Protein AF-A0A010T3U1-F1 (afdb_monomer_lite)

Radius of gyration: 17.29 Å; chains: 1; bounding box: 40×25×49 Å

Foldseek 3Di:
DDPVLVVLLVVLLVLLVVLLVQQLVLLVVCVVVVVDDPPDPPSCVSNVLSVVLSVLLVVLSVLLVVVVVCLVVVHDDPPVSVVSNVVSLVVNLVSLVVQLVVQVDPSRNSSNVSSVVSNVSSVVNVVVSVCSVDDD

Organism: NCBI:txid1042209

Sequence (136 aa):
MNKNQNHLNYIYPLLVLVTSGAGIATIINNLSAGVYPIHQDSIGLPIGAIILVCLTLGTMHLLQLPHRIKMKNGHPAGARLKTLSFISGAISFLLLAGSIDYWYMPDHIIIALFYSFTAMAYFALQIQLLKKHHPA

Secondary structure (DSSP, 8-state):
--THHHHHHHHHHHHHHHHHHHHHHHHHHHHHTT-S-TTSSTTHHHHHHHHHHHHHHHHHHHHHHHHHHHHHTTPPPPHHHHHHHHHHHHHHHHHHHHHHHHT-SGGGHHHHHHHHHHHHHHHHHHHHHHHHHS--

pLDDT: mean 85.87, std 13.58, range [43.22, 97.75]

Structure (mmCIF, N/CA/C/O backbone):
data_AF-A0A010T3U1-F1
#
_entry.id   AF-A0A010T3U1-F1
#
loop_
_atom_site.group_PDB
_atom_site.id
_atom_site.type_symbol
_atom_site.label_atom_id
_atom_site.label_alt_id
_atom_site.label_comp_id
_atom_site.label_asym_id
_atom_site.label_entity_id
_atom_site.label_seq_id
_atom_site.pdbx_PDB_ins_code
_atom_site.Cartn_x
_atom_site.Cartn_y
_atom_site.Cartn_z
_atom_site.occupancy
_atom_site.B_iso_or_equiv
_atom_site.auth_seq_id
_atom_site.auth_comp_id
_atom_site.auth_asym_id
_atom_site.auth_atom_id
_atom_site.pdbx_PDB_model_num
ATOM 1 N N . MET A 1 1 ? -5.849 -12.853 25.912 1.00 44.88 1 MET A N 1
ATOM 2 C CA . MET A 1 1 ? -5.972 -11.855 24.820 1.00 44.88 1 MET A CA 1
ATOM 3 C C . MET A 1 1 ? -4.874 -12.124 23.793 1.00 44.88 1 MET A C 1
ATOM 5 O O . MET A 1 1 ? -3.722 -12.230 24.189 1.00 44.88 1 MET A O 1
ATOM 9 N N . ASN A 1 2 ? -5.214 -12.344 22.517 1.00 45.47 2 ASN A N 1
ATOM 10 C CA . ASN A 1 2 ? -4.294 -12.960 21.548 1.00 45.47 2 ASN A CA 1
ATOM 11 C C . ASN A 1 2 ? -3.239 -11.946 21.045 1.00 45.47 2 ASN A C 1
ATOM 13 O O . ASN A 1 2 ? -3.602 -10.960 20.400 1.00 45.47 2 ASN A O 1
ATOM 17 N N . LYS A 1 3 ? -1.945 -12.180 21.331 1.00 50.78 3 LYS A N 1
ATOM 18 C CA . LYS A 1 3 ? -0.787 -11.321 20.965 1.00 50.78 3 LYS A CA 1
ATOM 19 C C . LYS A 1 3 ? -0.829 -10.840 19.501 1.00 50.78 3 LYS A C 1
ATOM 21 O O . LYS A 1 3 ? -0.492 -9.693 19.217 1.00 50.78 3 LYS A O 1
ATOM 26 N N . ASN A 1 4 ? -1.355 -11.674 18.601 1.00 54.88 4 ASN A N 1
ATOM 27 C CA . ASN A 1 4 ? -1.479 -11.425 17.159 1.00 54.88 4 ASN A CA 1
ATOM 28 C C . ASN A 1 4 ? -2.256 -10.154 16.766 1.00 54.88 4 ASN A C 1
ATOM 30 O O . ASN A 1 4 ? -2.018 -9.618 15.686 1.00 54.88 4 ASN A O 1
ATOM 34 N N . GLN A 1 5 ? -3.154 -9.635 17.612 1.00 57.31 5 GLN A N 1
ATOM 35 C CA . GLN A 1 5 ? -3.975 -8.462 17.265 1.00 57.31 5 GLN A CA 1
ATOM 36 C C . GLN A 1 5 ? -3.194 -7.138 17.238 1.00 57.31 5 GLN A C 1
ATOM 38 O O . GLN A 1 5 ? -3.570 -6.221 16.514 1.00 57.31 5 GLN A O 1
ATOM 43 N N . ASN A 1 6 ? -2.103 -7.011 18.001 1.00 63.16 6 ASN A N 1
ATOM 44 C CA . ASN A 1 6 ? -1.292 -5.789 17.967 1.00 63.16 6 ASN A CA 1
ATOM 45 C C . ASN A 1 6 ? -0.342 -5.775 16.765 1.00 63.16 6 ASN A C 1
ATOM 47 O O . ASN A 1 6 ? -0.081 -4.708 16.220 1.00 63.16 6 ASN A O 1
ATOM 51 N N . HIS A 1 7 ? 0.139 -6.942 16.331 1.00 75.00 7 HIS A N 1
ATOM 52 C CA . HIS A 1 7 ? 1.169 -7.034 15.299 1.00 75.00 7 HIS A CA 1
ATOM 53 C C . HIS A 1 7 ? 0.683 -6.553 13.928 1.00 75.00 7 HIS A C 1
ATOM 55 O O . HIS A 1 7 ? 1.432 -5.862 13.248 1.00 75.00 7 HIS A O 1
ATOM 61 N N . LEU A 1 8 ? -0.576 -6.806 13.543 1.00 79.19 8 LEU A N 1
ATOM 62 C CA . LEU A 1 8 ? -1.079 -6.383 12.226 1.00 79.19 8 LEU A CA 1
ATOM 63 C C . LEU A 1 8 ? -1.103 -4.860 12.025 1.00 79.19 8 LEU A C 1
ATOM 65 O O . LEU A 1 8 ? -0.894 -4.399 10.905 1.00 79.19 8 LEU A O 1
ATOM 69 N N . ASN A 1 9 ? -1.288 -4.076 13.094 1.00 83.25 9 ASN A N 1
ATOM 70 C CA . ASN A 1 9 ? -1.232 -2.611 13.012 1.00 83.25 9 ASN A CA 1
ATOM 71 C C . ASN A 1 9 ? 0.168 -2.086 12.657 1.00 83.25 9 ASN A C 1
ATOM 73 O O . ASN A 1 9 ? 0.267 -0.959 12.177 1.00 83.25 9 ASN A O 1
ATOM 77 N N . TYR A 1 10 ? 1.214 -2.886 12.890 1.00 85.44 10 TYR A N 1
ATOM 78 C CA . TYR A 1 10 ? 2.602 -2.585 12.530 1.00 85.44 10 TYR A CA 1
ATOM 79 C C . TYR A 1 10 ? 3.030 -3.298 11.242 1.00 85.44 10 TYR A C 1
ATOM 81 O O . TYR A 1 10 ? 3.771 -2.731 10.447 1.00 85.44 10 TYR A O 1
ATOM 89 N N . ILE A 1 11 ? 2.529 -4.514 11.003 1.00 88.62 11 ILE A N 1
ATOM 90 C CA . ILE A 1 11 ? 2.838 -5.300 9.802 1.00 88.62 11 ILE A CA 1
ATOM 91 C C . ILE A 1 11 ? 2.295 -4.615 8.550 1.00 88.62 11 ILE A C 1
ATOM 93 O O . ILE A 1 11 ? 3.018 -4.514 7.568 1.00 88.62 11 ILE A O 1
ATOM 97 N N . TYR A 1 12 ? 1.053 -4.119 8.571 1.00 91.56 12 TYR A N 1
ATOM 98 C CA . TYR A 1 12 ? 0.479 -3.449 7.404 1.00 91.56 12 TYR A CA 1
ATOM 99 C C . TYR A 1 12 ? 1.289 -2.218 6.949 1.00 91.56 12 TYR A C 1
ATOM 101 O O . TYR A 1 12 ? 1.720 -2.209 5.798 1.00 91.56 12 TYR A O 1
ATOM 109 N N . PRO A 1 13 ? 1.572 -1.208 7.798 1.00 92.56 13 PRO A N 1
ATOM 110 C CA . PRO A 1 13 ? 2.368 -0.060 7.365 1.00 92.56 13 PRO A CA 1
ATOM 111 C C . PRO A 1 13 ? 3.798 -0.452 6.973 1.00 92.56 13 PRO A C 1
ATOM 113 O O . PRO A 1 13 ? 4.341 0.126 6.036 1.00 92.56 13 PRO A O 1
ATOM 116 N N . LEU A 1 14 ? 4.393 -1.464 7.617 1.00 94.62 14 LEU A N 1
ATOM 117 C CA . LEU A 1 14 ? 5.688 -1.997 7.190 1.00 94.62 14 LEU A CA 1
ATOM 118 C C . LEU A 1 14 ? 5.615 -2.593 5.776 1.00 94.62 14 LEU A C 1
ATOM 120 O O . LEU A 1 14 ? 6.475 -2.305 4.952 1.00 94.62 14 LEU A O 1
ATOM 124 N N . LEU A 1 15 ? 4.582 -3.380 5.470 1.00 94.50 15 LEU A N 1
ATOM 125 C CA . LEU A 1 15 ? 4.378 -3.956 4.139 1.00 94.50 15 LEU A CA 1
ATOM 126 C C . LEU A 1 15 ? 4.112 -2.893 3.073 1.00 94.50 15 LEU A C 1
ATOM 128 O O . LEU A 1 15 ? 4.593 -3.046 1.953 1.00 94.50 15 LEU A O 1
ATOM 132 N N . VAL A 1 16 ? 3.421 -1.801 3.414 1.00 95.62 16 VAL A N 1
ATOM 133 C CA . VAL A 1 16 ? 3.261 -0.645 2.516 1.00 95.62 16 VAL A CA 1
ATOM 134 C C . VAL A 1 16 ? 4.629 -0.050 2.162 1.00 95.62 16 VAL A C 1
ATOM 136 O O . VAL A 1 16 ? 4.904 0.181 0.983 1.00 95.62 16 VAL A O 1
ATOM 139 N N . LEU A 1 17 ? 5.518 0.134 3.146 1.00 97.06 17 LEU A N 1
ATOM 140 C CA . LEU A 1 17 ? 6.877 0.636 2.908 1.00 97.06 17 LEU A CA 1
ATOM 141 C C . LEU A 1 17 ? 7.714 -0.343 2.077 1.00 97.06 17 LEU A C 1
ATOM 143 O O . LEU A 1 17 ? 8.352 0.068 1.111 1.00 97.06 17 LEU A O 1
ATOM 147 N N . VAL A 1 18 ? 7.677 -1.636 2.415 1.00 96.88 18 VAL A N 1
ATOM 148 C CA . VAL A 1 18 ? 8.402 -2.686 1.681 1.00 96.88 18 VAL A CA 1
ATOM 149 C C . VAL A 1 18 ? 7.921 -2.772 0.234 1.00 96.88 18 VAL A C 1
ATOM 151 O O . VAL A 1 18 ? 8.743 -2.799 -0.674 1.00 96.88 18 VAL A O 1
ATOM 154 N N . THR A 1 19 ? 6.608 -2.748 0.005 1.00 96.56 19 THR A N 1
ATOM 155 C CA . THR A 1 19 ? 6.005 -2.756 -1.339 1.00 96.56 19 THR A CA 1
ATOM 156 C C . THR A 1 19 ? 6.435 -1.548 -2.148 1.00 96.56 19 THR A C 1
ATOM 158 O O . THR A 1 19 ? 6.797 -1.684 -3.312 1.00 96.56 19 THR A O 1
ATOM 161 N N . SER A 1 20 ? 6.455 -0.373 -1.523 1.00 95.44 20 SER A N 1
ATOM 162 C CA . SER A 1 20 ? 6.866 0.858 -2.195 1.00 95.44 20 SER A CA 1
ATOM 163 C C . SER A 1 20 ? 8.350 0.825 -2.559 1.00 95.44 20 SER A C 1
ATOM 165 O O . SER A 1 20 ? 8.714 1.137 -3.689 1.00 95.44 20 SER A O 1
ATOM 167 N N . GLY A 1 21 ? 9.205 0.369 -1.639 1.00 96.06 21 GLY A N 1
ATOM 168 C CA . GLY A 1 21 ? 10.634 0.189 -1.897 1.00 96.06 21 GLY A CA 1
ATOM 169 C C . GLY A 1 21 ? 10.906 -0.838 -2.998 1.00 96.06 21 GLY A C 1
ATOM 170 O O . GLY A 1 21 ? 11.661 -0.554 -3.925 1.00 96.06 21 GLY A O 1
ATOM 171 N N . ALA A 1 22 ? 10.249 -1.999 -2.944 1.00 95.25 22 ALA A N 1
ATOM 172 C CA . ALA A 1 22 ? 10.366 -3.040 -3.963 1.00 95.25 22 ALA A CA 1
ATOM 173 C C . ALA A 1 22 ? 9.862 -2.565 -5.334 1.00 95.25 22 ALA A C 1
ATOM 175 O O . ALA A 1 22 ? 10.493 -2.844 -6.354 1.00 95.25 22 ALA A O 1
ATOM 176 N N . GLY A 1 23 ? 8.765 -1.805 -5.369 1.00 93.75 23 GLY A N 1
ATOM 177 C CA . GLY A 1 23 ? 8.228 -1.225 -6.595 1.00 93.75 23 GLY A CA 1
ATOM 178 C C . GLY A 1 23 ? 9.188 -0.225 -7.240 1.00 93.75 23 GLY A C 1
ATOM 179 O O . GLY A 1 23 ? 9.485 -0.338 -8.427 1.00 93.75 23 GLY A O 1
ATOM 180 N N . ILE A 1 24 ? 9.748 0.697 -6.450 1.00 94.38 24 ILE A N 1
ATOM 181 C CA . ILE A 1 24 ? 10.751 1.660 -6.931 1.00 94.38 24 ILE A CA 1
ATOM 182 C C . ILE A 1 24 ? 12.003 0.932 -7.432 1.00 94.38 24 ILE A C 1
ATOM 184 O O . ILE A 1 24 ? 12.480 1.225 -8.526 1.00 94.38 24 ILE A O 1
ATOM 188 N N . ALA A 1 25 ? 12.505 -0.053 -6.681 1.00 92.94 25 ALA A N 1
ATOM 189 C CA . ALA A 1 25 ? 13.653 -0.856 -7.100 1.00 92.94 25 ALA A CA 1
ATOM 190 C C . ALA A 1 25 ? 13.384 -1.610 -8.414 1.00 92.94 25 ALA A C 1
ATOM 192 O O . ALA A 1 25 ? 14.256 -1.667 -9.276 1.00 92.94 25 ALA A O 1
ATOM 193 N N . THR A 1 26 ? 12.168 -2.132 -8.602 1.00 91.88 26 THR A N 1
ATOM 194 C CA . THR A 1 26 ? 11.760 -2.802 -9.8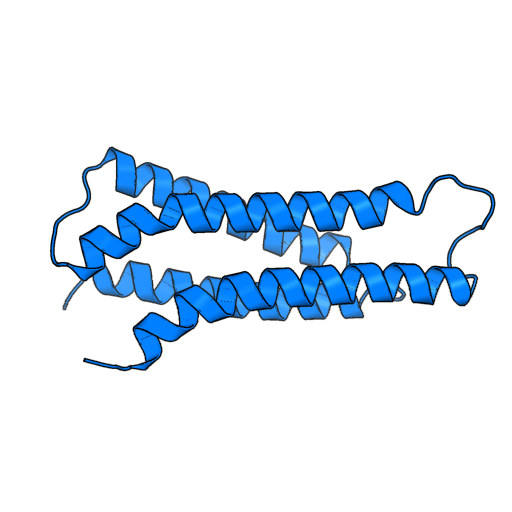48 1.00 91.88 26 THR A CA 1
ATOM 195 C C . THR A 1 26 ? 11.772 -1.830 -11.027 1.00 91.88 26 THR A C 1
ATOM 197 O O . THR A 1 26 ? 12.334 -2.151 -12.069 1.00 91.88 26 THR A O 1
ATOM 200 N N . ILE A 1 27 ? 11.236 -0.613 -10.862 1.00 90.44 27 ILE A N 1
ATOM 201 C CA . ILE A 1 27 ? 11.281 0.419 -11.913 1.00 90.44 27 ILE A CA 1
ATOM 202 C C . ILE A 1 27 ? 12.728 0.771 -12.279 1.00 90.44 27 ILE A C 1
ATOM 204 O O . ILE A 1 27 ? 13.053 0.852 -13.462 1.00 90.44 27 ILE A O 1
ATOM 208 N N . ILE A 1 28 ? 13.599 0.954 -11.280 1.00 89.44 28 ILE A N 1
ATOM 209 C CA . ILE A 1 28 ? 15.020 1.268 -11.498 1.00 89.44 28 ILE A CA 1
ATOM 210 C C . ILE A 1 28 ? 15.719 0.126 -12.247 1.00 89.44 28 ILE A C 1
ATOM 212 O O . ILE A 1 28 ? 16.430 0.379 -13.216 1.00 89.44 28 ILE A O 1
ATOM 216 N N . ASN A 1 29 ? 15.479 -1.128 -11.857 1.00 88.88 29 ASN A N 1
ATOM 217 C CA . ASN A 1 29 ? 16.066 -2.288 -12.529 1.00 88.88 29 ASN A CA 1
ATOM 218 C C . ASN A 1 29 ? 15.595 -2.410 -13.984 1.00 88.88 29 ASN A C 1
ATOM 220 O O . ASN A 1 29 ? 16.411 -2.642 -14.872 1.00 88.88 29 ASN A O 1
ATOM 224 N N . ASN A 1 30 ? 14.303 -2.198 -14.243 1.00 86.94 30 ASN A N 1
ATOM 225 C CA . ASN A 1 30 ? 13.749 -2.222 -15.598 1.00 86.94 30 ASN A CA 1
ATOM 226 C C . ASN A 1 30 ? 14.349 -1.118 -16.477 1.00 86.94 30 ASN A C 1
ATOM 228 O O . ASN A 1 30 ? 14.617 -1.339 -17.657 1.00 86.94 30 ASN A O 1
ATOM 232 N N . LEU A 1 31 ? 14.611 0.059 -15.901 1.00 83.62 31 LEU A N 1
ATOM 233 C CA . LEU A 1 31 ? 15.327 1.129 -16.590 1.00 83.62 31 LEU A CA 1
ATOM 234 C C . LEU A 1 31 ? 16.755 0.701 -16.951 1.00 83.62 31 LEU A C 1
ATOM 236 O O . LEU A 1 31 ? 17.158 0.846 -18.102 1.00 83.62 31 LEU A O 1
ATOM 240 N N . SER A 1 32 ? 17.508 0.141 -15.999 1.00 82.88 32 SER A N 1
ATOM 241 C CA . SER A 1 32 ? 18.866 -0.359 -16.252 1.00 82.88 32 SER A CA 1
ATOM 242 C C . SER A 1 32 ? 18.907 -1.489 -17.286 1.00 82.88 32 SER A C 1
ATOM 244 O O . SER A 1 32 ? 19.900 -1.623 -17.995 1.00 82.88 32 SER A O 1
ATOM 246 N N . ALA A 1 33 ? 17.833 -2.272 -17.405 1.00 83.75 33 ALA A N 1
ATOM 247 C CA . ALA A 1 33 ? 17.676 -3.327 -18.404 1.00 83.75 33 ALA A CA 1
ATOM 248 C C . ALA A 1 33 ? 17.227 -2.819 -19.792 1.00 83.75 33 ALA A C 1
ATOM 250 O O . ALA A 1 33 ? 17.075 -3.621 -20.711 1.00 83.75 33 ALA A O 1
ATOM 251 N N . GLY A 1 34 ? 17.011 -1.509 -19.966 1.00 76.69 34 GLY A N 1
ATOM 252 C CA . GLY A 1 34 ? 16.599 -0.914 -21.242 1.00 76.69 34 GLY A CA 1
ATOM 253 C C . GLY A 1 34 ? 15.128 -1.143 -21.608 1.00 76.69 34 GLY A C 1
ATOM 254 O O . GLY A 1 34 ? 14.752 -0.916 -22.754 1.00 76.69 34 GLY A O 1
ATOM 255 N N . VAL A 1 35 ? 14.292 -1.567 -20.652 1.00 75.94 35 VAL A N 1
ATOM 256 C CA . VAL A 1 35 ? 12.842 -1.770 -20.852 1.00 75.94 35 VAL A CA 1
ATOM 257 C C . VAL A 1 35 ? 12.129 -0.432 -21.091 1.00 75.94 35 VAL A C 1
ATOM 259 O O . VAL A 1 35 ? 11.142 -0.365 -21.820 1.00 75.94 35 VAL A O 1
ATOM 262 N N . TYR A 1 36 ? 12.651 0.654 -20.511 1.00 66.94 36 TYR A N 1
ATOM 263 C CA . TYR A 1 36 ? 12.147 2.007 -20.733 1.00 66.94 36 TYR A CA 1
ATOM 264 C C . TYR A 1 36 ? 12.969 2.755 -21.791 1.00 66.94 36 TYR A C 1
ATOM 266 O O . TYR A 1 36 ? 14.199 2.776 -21.703 1.00 66.94 36 TYR A O 1
ATOM 274 N N . PRO A 1 37 ? 12.327 3.451 -22.746 1.00 59.19 37 PRO A N 1
ATOM 275 C CA . PRO A 1 37 ? 13.037 4.340 -23.652 1.00 59.19 37 PRO A CA 1
ATOM 276 C C . PRO A 1 37 ? 13.638 5.519 -22.868 1.00 59.19 37 PRO A C 1
ATOM 278 O O . PRO A 1 37 ? 12.925 6.341 -22.296 1.00 59.19 37 PRO A O 1
ATOM 281 N N . ILE A 1 38 ? 14.971 5.614 -22.883 1.00 56.25 38 ILE A N 1
ATOM 282 C CA . ILE A 1 38 ? 15.807 6.566 -22.118 1.00 56.25 38 ILE A CA 1
ATOM 283 C C . ILE A 1 38 ? 15.515 8.042 -22.489 1.00 56.25 38 ILE A C 1
ATOM 285 O O . ILE A 1 38 ? 15.908 8.965 -21.783 1.00 56.25 38 ILE A O 1
ATOM 289 N N . HIS A 1 39 ? 14.787 8.283 -23.583 1.00 55.81 39 HIS A N 1
ATOM 290 C CA . HIS A 1 39 ? 14.469 9.615 -24.106 1.00 55.81 39 HIS A CA 1
ATOM 291 C C . HIS A 1 39 ? 13.232 10.284 -23.496 1.00 55.81 39 HIS A C 1
ATOM 293 O O . HIS A 1 39 ? 12.916 11.409 -23.876 1.00 55.81 39 HIS A O 1
ATOM 299 N N . GLN A 1 40 ? 12.508 9.624 -22.594 1.00 52.19 40 GLN A N 1
ATOM 300 C CA . GLN A 1 40 ? 11.310 10.200 -21.992 1.00 52.19 40 GLN A CA 1
ATOM 301 C C . GLN A 1 40 ? 11.552 10.454 -20.503 1.00 52.19 40 GLN A C 1
ATOM 303 O O . GLN A 1 40 ? 11.996 9.553 -19.794 1.00 52.19 40 GLN A O 1
ATOM 308 N N . ASP A 1 41 ? 11.161 11.636 -20.015 1.00 53.00 41 ASP A N 1
ATOM 309 C CA . ASP A 1 41 ? 10.981 12.038 -18.599 1.00 53.00 41 ASP A CA 1
ATOM 310 C C . ASP A 1 41 ? 10.002 11.121 -17.806 1.00 53.00 41 ASP A C 1
ATOM 312 O O . ASP A 1 41 ? 9.395 11.484 -16.798 1.00 53.00 41 ASP A O 1
ATOM 316 N N . SER A 1 42 ? 9.816 9.888 -18.266 1.00 63.88 42 SER A N 1
ATOM 317 C CA . SER A 1 42 ? 8.735 8.969 -17.963 1.00 63.88 42 SER A CA 1
ATOM 318 C C . SER A 1 42 ? 8.954 8.151 -16.697 1.00 63.88 42 SER A C 1
ATOM 320 O O . SER A 1 42 ? 8.001 7.504 -16.280 1.00 63.88 42 SER A O 1
ATOM 322 N N . ILE A 1 43 ? 10.143 8.131 -16.078 1.00 74.06 43 ILE A N 1
ATOM 323 C CA . ILE A 1 43 ? 10.380 7.330 -14.855 1.00 74.06 43 ILE A CA 1
ATOM 324 C C . ILE A 1 43 ? 9.919 8.041 -13.577 1.00 74.06 43 ILE A C 1
ATOM 326 O O . ILE A 1 43 ? 9.608 7.395 -12.575 1.00 74.06 43 ILE A O 1
ATOM 330 N N . GLY A 1 44 ? 9.837 9.375 -13.612 1.00 79.69 44 GLY A N 1
ATOM 331 C CA . GLY A 1 44 ? 9.371 10.170 -12.478 1.00 79.69 44 GLY A CA 1
ATOM 332 C C . GLY A 1 44 ? 7.895 9.920 -12.172 1.00 79.69 44 GLY A C 1
ATOM 333 O O . GLY A 1 44 ? 7.513 9.860 -11.008 1.00 79.69 44 GLY A O 1
ATOM 334 N N . LEU A 1 45 ? 7.079 9.692 -13.206 1.00 85.12 45 LEU A N 1
ATOM 335 C CA . LEU A 1 45 ? 5.656 9.367 -13.076 1.00 85.12 45 LEU A CA 1
ATOM 336 C C . LEU A 1 45 ? 5.387 8.042 -12.331 1.00 85.12 45 LEU A C 1
ATOM 338 O O . LEU A 1 45 ? 4.659 8.081 -11.341 1.00 85.12 45 LEU A O 1
ATOM 342 N N . PRO A 1 46 ? 5.958 6.883 -12.717 1.00 88.25 46 PRO A N 1
ATOM 343 C CA . PRO A 1 46 ? 5.727 5.615 -12.034 1.00 88.25 46 PRO A CA 1
ATOM 344 C C . PRO A 1 46 ? 6.290 5.611 -10.606 1.00 88.25 46 PRO A C 1
ATOM 346 O O . PRO A 1 46 ? 5.617 5.138 -9.691 1.00 88.25 46 PRO A O 1
ATOM 349 N N . ILE A 1 47 ? 7.470 6.202 -10.374 1.00 91.00 47 ILE A N 1
ATOM 350 C CA . ILE A 1 47 ? 8.025 6.353 -9.016 1.00 91.00 47 ILE A CA 1
ATOM 351 C C . ILE A 1 47 ? 7.135 7.279 -8.176 1.00 91.00 47 ILE A C 1
ATOM 353 O O . ILE A 1 47 ? 6.779 6.946 -7.044 1.00 91.00 47 ILE A O 1
ATOM 357 N N . GLY A 1 48 ? 6.730 8.420 -8.737 1.00 92.12 48 GLY A N 1
ATOM 358 C CA . GLY A 1 48 ? 5.828 9.372 -8.096 1.00 92.12 48 GLY A CA 1
ATOM 359 C C . GLY A 1 48 ? 4.479 8.749 -7.742 1.00 92.12 48 GLY A C 1
ATOM 360 O O . GLY A 1 48 ? 3.988 8.954 -6.634 1.00 92.12 48 GLY A O 1
ATOM 361 N N . ALA A 1 49 ? 3.917 7.922 -8.627 1.00 92.25 49 ALA A N 1
ATOM 362 C CA . ALA A 1 49 ? 2.685 7.182 -8.375 1.00 92.25 49 ALA A CA 1
ATOM 363 C C . ALA A 1 49 ? 2.829 6.230 -7.178 1.00 92.25 49 ALA A C 1
ATOM 365 O O . ALA A 1 49 ? 1.977 6.239 -6.290 1.00 92.25 49 ALA A O 1
ATOM 366 N N . ILE A 1 50 ? 3.930 5.472 -7.089 1.00 95.94 50 ILE A N 1
ATOM 367 C CA . ILE A 1 50 ? 4.198 4.597 -5.936 1.00 95.94 50 ILE A CA 1
ATOM 368 C C . ILE A 1 50 ? 4.300 5.410 -4.642 1.00 95.94 50 ILE A C 1
ATOM 370 O O . ILE A 1 50 ? 3.692 5.038 -3.637 1.00 95.94 50 ILE A O 1
ATOM 374 N N . ILE A 1 51 ? 5.021 6.535 -4.657 1.00 96.44 51 ILE A N 1
ATOM 375 C CA . ILE A 1 51 ? 5.165 7.408 -3.482 1.00 96.44 51 ILE A CA 1
ATOM 376 C C . ILE A 1 51 ? 3.801 7.962 -3.052 1.00 96.44 51 ILE A C 1
ATOM 378 O O . ILE A 1 51 ? 3.461 7.906 -1.870 1.00 96.44 51 ILE A O 1
ATOM 382 N N . LEU A 1 52 ? 2.987 8.449 -3.992 1.00 96.69 52 LEU A N 1
ATOM 383 C CA . LEU A 1 52 ? 1.648 8.969 -3.707 1.00 96.69 52 LEU A CA 1
ATOM 384 C C . LEU A 1 52 ? 0.722 7.894 -3.133 1.00 96.69 52 LEU A C 1
ATOM 386 O O . LEU A 1 52 ? 0.014 8.156 -2.157 1.00 96.69 52 LEU A O 1
ATOM 390 N N . VAL A 1 53 ? 0.749 6.678 -3.681 1.00 96.88 53 VAL A N 1
ATOM 391 C CA . VAL A 1 53 ? -0.013 5.545 -3.141 1.00 96.88 53 VAL A CA 1
ATOM 392 C C . VAL A 1 53 ? 0.482 5.189 -1.738 1.00 96.88 53 VAL A C 1
ATOM 394 O O . VAL A 1 53 ? -0.339 5.033 -0.836 1.00 96.88 53 VAL A O 1
ATOM 397 N N . CYS A 1 54 ? 1.797 5.128 -1.513 1.00 97.38 54 CYS A N 1
ATOM 398 C CA . CYS A 1 54 ? 2.391 4.864 -0.200 1.00 97.38 54 CYS A CA 1
ATOM 399 C C . CYS A 1 54 ? 1.918 5.873 0.850 1.00 97.38 54 CYS A C 1
ATOM 401 O O . CYS A 1 54 ? 1.439 5.489 1.921 1.00 97.38 54 CYS A O 1
ATOM 403 N N . LEU A 1 55 ? 2.024 7.166 0.533 1.00 97.56 55 LEU A N 1
ATOM 404 C CA . LEU A 1 55 ? 1.602 8.248 1.415 1.00 97.56 55 LEU A CA 1
ATOM 405 C C . LEU A 1 55 ? 0.106 8.162 1.694 1.00 97.56 55 LEU A C 1
ATOM 407 O O . LEU A 1 55 ? -0.302 8.202 2.851 1.00 97.56 55 LEU A O 1
ATOM 411 N N . THR A 1 56 ? -0.705 7.959 0.657 1.00 97.50 56 THR A N 1
ATOM 412 C CA . THR A 1 56 ? -2.160 7.892 0.807 1.00 97.50 56 THR A CA 1
ATOM 413 C C . THR A 1 56 ? -2.575 6.688 1.651 1.00 97.50 56 THR A C 1
ATOM 415 O O . THR A 1 56 ? -3.354 6.845 2.589 1.00 97.50 56 THR A O 1
ATOM 418 N N . LEU A 1 57 ? -2.026 5.495 1.400 1.00 97.12 57 LEU A N 1
ATOM 419 C CA . LEU A 1 57 ? -2.294 4.301 2.210 1.00 97.12 57 LEU A CA 1
ATOM 420 C C . LEU A 1 57 ? -1.843 4.483 3.665 1.00 97.12 57 LEU A C 1
ATOM 422 O O . LEU A 1 57 ? -2.567 4.081 4.579 1.00 97.12 57 LEU A O 1
ATOM 426 N N . GLY A 1 58 ? -0.696 5.129 3.886 1.00 96.00 58 GLY A N 1
ATOM 427 C CA . GLY A 1 58 ? -0.212 5.496 5.214 1.00 96.00 58 GLY A CA 1
ATOM 428 C C . GLY A 1 58 ? -1.164 6.453 5.934 1.00 96.00 58 GLY A C 1
ATOM 429 O O . GLY A 1 58 ? -1.578 6.184 7.062 1.00 96.00 58 GLY A O 1
ATOM 430 N N . THR A 1 59 ? -1.589 7.532 5.275 1.00 96.50 59 THR A N 1
ATOM 431 C CA . THR A 1 59 ? -2.554 8.492 5.826 1.00 96.50 59 THR A CA 1
ATOM 432 C C . THR A 1 59 ? -3.891 7.825 6.139 1.00 96.50 59 THR A C 1
ATOM 434 O O . THR A 1 59 ? -4.414 8.002 7.238 1.00 96.50 59 THR A O 1
ATOM 437 N N . MET A 1 60 ? -4.429 7.005 5.232 1.00 96.81 60 MET A N 1
ATOM 438 C CA . MET A 1 60 ? -5.684 6.284 5.467 1.00 96.81 60 MET A CA 1
ATOM 439 C C . MET A 1 60 ? -5.578 5.317 6.652 1.00 96.81 60 MET A C 1
ATOM 441 O O . MET A 1 60 ? -6.520 5.208 7.438 1.00 96.81 60 MET A O 1
ATOM 445 N N . HIS A 1 61 ? -4.429 4.659 6.845 1.00 94.12 61 HIS A N 1
ATOM 446 C CA . HIS A 1 61 ? -4.180 3.833 8.033 1.00 94.12 61 HIS A CA 1
ATOM 447 C C . HIS A 1 61 ? -4.217 4.656 9.322 1.00 94.12 61 HIS A C 1
ATOM 449 O O . HIS A 1 61 ? -4.886 4.275 10.285 1.00 94.12 61 HIS A O 1
ATOM 455 N N . LEU A 1 62 ? -3.550 5.814 9.330 1.00 93.69 62 LEU A N 1
ATOM 456 C CA . LEU A 1 62 ? -3.546 6.726 10.475 1.00 93.69 62 LEU A CA 1
ATOM 457 C C . LEU A 1 62 ? -4.954 7.238 10.799 1.00 93.69 62 LEU A C 1
ATOM 459 O O . LEU A 1 62 ? -5.325 7.283 11.970 1.00 93.69 62 LEU A O 1
ATOM 463 N N . LEU A 1 63 ? -5.774 7.542 9.789 1.00 93.81 63 LEU A N 1
ATOM 464 C CA . LEU A 1 63 ? -7.166 7.968 9.979 1.00 93.81 63 LEU A CA 1
ATOM 465 C C . LEU A 1 63 ? -8.050 6.871 10.596 1.00 93.81 63 LEU A C 1
ATOM 467 O O . LEU A 1 63 ? -8.994 7.173 11.329 1.00 93.81 63 LEU A O 1
ATOM 471 N N . GLN A 1 64 ? -7.734 5.595 10.362 1.00 91.50 64 GLN A N 1
ATOM 472 C CA . GLN A 1 64 ? -8.433 4.465 10.986 1.00 91.50 64 GLN A CA 1
ATOM 473 C C . GLN A 1 64 ? -7.968 4.190 12.430 1.00 91.50 64 GLN A C 1
ATOM 475 O O . GLN A 1 64 ? -8.677 3.529 13.197 1.00 91.50 64 GLN A O 1
ATOM 480 N N . LEU A 1 65 ? -6.794 4.685 12.838 1.00 89.69 65 LEU A N 1
ATOM 481 C CA . LEU A 1 65 ? -6.173 4.348 14.121 1.00 89.69 65 LEU A CA 1
ATOM 482 C C . LEU A 1 65 ? -6.992 4.796 15.353 1.00 89.69 65 LEU A C 1
ATOM 484 O O . LEU A 1 65 ? -7.174 3.973 16.255 1.00 89.69 65 LEU A O 1
ATOM 488 N N . PRO A 1 66 ? -7.565 6.018 15.423 1.00 88.94 66 PRO A N 1
ATOM 489 C CA . PRO A 1 66 ? -8.376 6.435 16.569 1.00 88.94 66 PRO A CA 1
ATOM 490 C C . PRO A 1 66 ? -9.603 5.546 16.784 1.00 88.94 66 PRO A C 1
ATOM 492 O O . PRO A 1 66 ? -9.951 5.218 17.920 1.00 88.94 66 PRO A O 1
ATOM 495 N N . HIS A 1 67 ? -10.247 5.121 15.692 1.00 87.75 67 HIS A N 1
ATOM 496 C CA . HIS A 1 67 ? -11.373 4.194 15.749 1.00 87.75 67 HIS A CA 1
ATOM 497 C C . HIS A 1 67 ? -10.932 2.836 16.320 1.00 87.75 67 HIS A C 1
ATOM 499 O O . HIS A 1 67 ? -11.548 2.333 17.262 1.00 87.75 67 HIS A O 1
ATOM 505 N N . ARG A 1 68 ? -9.802 2.299 15.839 1.00 85.06 68 ARG A N 1
ATOM 506 C CA . ARG A 1 68 ? -9.200 1.049 16.337 1.00 85.06 68 ARG A CA 1
ATOM 507 C C . ARG A 1 68 ? -8.839 1.114 17.822 1.00 85.06 68 ARG A C 1
ATOM 509 O O . ARG A 1 68 ? -9.112 0.159 18.549 1.00 85.06 68 ARG A O 1
ATOM 516 N N . ILE A 1 69 ? -8.257 2.222 18.285 1.00 85.50 69 ILE A N 1
ATOM 517 C CA . ILE A 1 69 ? -7.878 2.418 19.694 1.00 85.50 69 ILE A CA 1
ATOM 518 C C . ILE A 1 69 ? -9.118 2.452 20.594 1.00 85.50 69 ILE A C 1
ATOM 520 O O . ILE A 1 69 ? -9.149 1.748 21.603 1.00 85.50 69 ILE A O 1
ATOM 524 N N . LYS A 1 70 ? -10.168 3.201 20.224 1.00 84.62 70 LYS A N 1
ATOM 525 C CA . LYS A 1 70 ? -11.412 3.250 21.015 1.00 84.62 70 LYS A CA 1
ATOM 526 C C . LYS A 1 70 ? -12.061 1.877 21.140 1.00 84.62 70 LYS A C 1
ATOM 528 O O . LYS A 1 70 ? -12.320 1.430 22.255 1.00 84.62 70 LYS A O 1
ATOM 533 N N . MET A 1 71 ? -12.197 1.173 20.015 1.00 81.38 71 MET A N 1
ATOM 534 C CA . MET A 1 71 ? -12.707 -0.199 19.998 1.00 81.38 71 MET A CA 1
ATOM 535 C C . MET A 1 71 ? -11.828 -1.134 20.840 1.00 81.38 71 MET A C 1
ATOM 537 O O . MET A 1 71 ? -12.332 -2.024 21.518 1.00 81.38 71 MET A O 1
ATOM 541 N N . LYS A 1 72 ? -10.500 -0.942 20.841 1.00 78.50 72 LYS A N 1
ATOM 542 C CA . LYS A 1 72 ? -9.574 -1.709 21.689 1.00 78.50 72 LYS A CA 1
ATOM 543 C C . LYS A 1 72 ? -9.784 -1.500 23.174 1.00 78.50 72 LYS A C 1
ATOM 545 O O . LYS A 1 72 ? -9.721 -2.483 23.904 1.00 78.50 72 LYS A O 1
ATOM 550 N N . ASN A 1 73 ? -10.094 -0.285 23.583 1.00 83.00 73 ASN A N 1
ATOM 551 C CA . ASN A 1 73 ? -10.333 0.033 24.979 1.00 83.00 73 ASN A CA 1
ATOM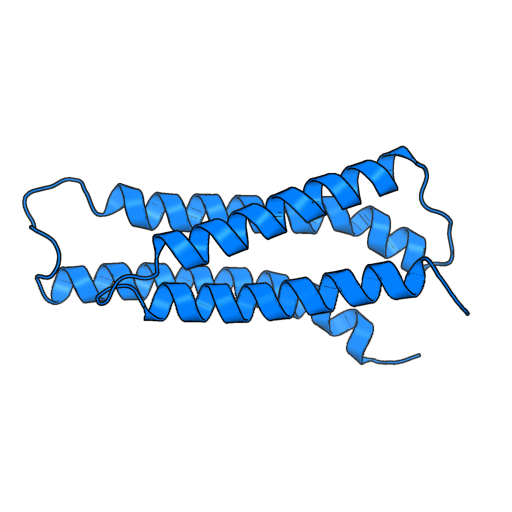 552 C C . ASN A 1 73 ? -11.786 -0.249 25.403 1.00 83.00 73 ASN A C 1
ATOM 554 O O . ASN A 1 73 ? -12.199 0.245 26.442 1.00 83.00 73 ASN A O 1
ATOM 558 N N . GLY A 1 74 ? -12.573 -0.975 24.596 1.00 76.00 74 GLY A N 1
ATOM 559 C CA . GLY A 1 74 ? -13.972 -1.302 24.898 1.00 76.00 74 GLY A CA 1
ATOM 560 C C . GLY A 1 74 ? -14.935 -0.117 24.799 1.00 76.00 74 GLY A C 1
ATOM 561 O O . GLY A 1 74 ? -16.084 -0.230 25.209 1.00 76.00 74 GLY A O 1
ATOM 562 N N . HIS A 1 75 ? -14.490 1.018 24.255 1.00 78.12 75 HIS A N 1
ATOM 563 C CA . HIS A 1 75 ? -15.314 2.214 24.151 1.00 78.12 75 HIS A CA 1
ATOM 564 C C . HIS A 1 75 ? -16.006 2.277 22.786 1.00 78.12 75 HIS A C 1
ATOM 566 O O . HIS A 1 75 ? -15.340 2.111 21.755 1.00 78.12 75 HIS A O 1
ATOM 572 N N . PRO A 1 76 ? -17.311 2.595 22.739 1.00 77.19 76 PRO A N 1
ATOM 573 C CA . PRO A 1 76 ? -17.998 2.799 21.477 1.00 77.19 76 PRO A CA 1
ATOM 574 C C . PRO A 1 76 ? -17.388 3.999 20.747 1.00 77.19 76 PRO A C 1
ATOM 576 O O . PRO A 1 76 ? -17.237 5.099 21.287 1.00 77.19 76 PRO A O 1
ATOM 579 N N . ALA A 1 77 ? -17.015 3.797 19.487 1.00 80.19 77 ALA A N 1
ATOM 580 C CA . ALA A 1 77 ? -16.624 4.904 18.635 1.00 80.19 77 ALA A CA 1
ATOM 581 C C . ALA A 1 77 ? -17.870 5.690 18.209 1.00 80.19 77 ALA A C 1
ATOM 583 O O . ALA A 1 77 ? -18.836 5.113 17.712 1.00 80.19 77 ALA A O 1
ATOM 584 N N . GLY A 1 78 ? -17.830 7.016 18.353 1.00 85.75 78 GLY A N 1
ATOM 585 C CA . GLY A 1 78 ? -18.890 7.880 17.835 1.00 85.75 78 GLY A CA 1
ATOM 586 C C . GLY A 1 78 ? -19.059 7.731 16.319 1.00 85.75 78 GLY A C 1
ATOM 587 O O . GLY A 1 78 ? -18.096 7.418 15.611 1.00 85.75 78 GLY A O 1
ATOM 588 N N . ALA A 1 79 ? -20.267 8.003 15.818 1.00 86.56 79 ALA A N 1
ATOM 589 C CA . ALA A 1 79 ? -20.640 7.818 14.412 1.00 86.56 79 ALA A CA 1
ATOM 590 C C . ALA A 1 79 ? -19.628 8.435 13.429 1.00 86.56 79 ALA A C 1
ATOM 592 O O . ALA A 1 79 ? -19.220 7.775 12.480 1.00 86.56 79 ALA A O 1
ATOM 593 N N . ARG A 1 80 ? -19.125 9.646 13.716 1.00 88.44 80 ARG A N 1
ATOM 594 C CA . ARG A 1 80 ? -18.111 10.330 12.890 1.00 88.44 80 ARG A CA 1
ATOM 595 C C . ARG A 1 80 ? -16.836 9.504 12.689 1.00 88.44 80 ARG A C 1
ATOM 597 O O . ARG A 1 80 ? -16.353 9.391 11.570 1.00 88.44 80 ARG A O 1
ATOM 604 N N . LEU A 1 81 ? -16.308 8.901 13.758 1.00 88.44 81 LEU A N 1
ATOM 605 C CA . LEU A 1 81 ? -15.091 8.083 13.691 1.00 88.44 81 LEU A CA 1
ATOM 606 C C . LEU A 1 81 ? -15.331 6.772 12.944 1.00 88.44 81 LEU A C 1
ATOM 608 O O . LEU A 1 81 ? -14.455 6.321 12.214 1.00 88.44 81 LEU A O 1
ATOM 612 N N . LYS A 1 82 ? -16.516 6.175 13.108 1.00 87.94 82 LYS A N 1
ATOM 613 C CA . LYS A 1 82 ? -16.904 4.971 12.370 1.00 87.94 82 LYS A CA 1
ATOM 614 C C . LYS A 1 82 ? -16.999 5.263 10.869 1.00 87.94 82 LYS A C 1
ATOM 616 O O . LYS A 1 82 ? -16.400 4.543 10.078 1.00 87.94 82 LYS A O 1
ATOM 621 N N . THR A 1 83 ? -17.679 6.345 10.490 1.00 90.06 83 THR A N 1
ATOM 622 C CA . THR A 1 83 ? -17.805 6.775 9.091 1.00 90.06 83 THR A CA 1
ATOM 623 C C . THR A 1 83 ? -16.445 7.098 8.483 1.00 90.06 83 THR A C 1
ATOM 625 O O . THR A 1 83 ? -16.125 6.584 7.416 1.00 90.06 83 THR A O 1
ATOM 628 N N . LEU A 1 84 ? -15.603 7.872 9.178 1.00 92.94 84 LEU A N 1
ATOM 629 C CA . LEU A 1 84 ? -14.248 8.183 8.715 1.00 92.94 84 LEU A CA 1
ATOM 630 C C . LEU A 1 84 ? -13.408 6.916 8.524 1.00 92.94 84 LEU A C 1
ATOM 632 O O . LEU A 1 84 ? -12.736 6.772 7.503 1.00 92.94 84 LEU A O 1
ATOM 636 N N . SER A 1 85 ? -13.471 5.981 9.477 1.00 91.56 85 SER A N 1
ATOM 637 C CA . SER A 1 85 ? -12.760 4.706 9.376 1.00 91.56 85 SER A CA 1
ATOM 638 C C . SER A 1 85 ? -13.246 3.875 8.189 1.00 91.56 85 SER A C 1
ATOM 640 O O . SER A 1 85 ? -12.431 3.228 7.541 1.00 91.56 85 SER A O 1
ATOM 642 N N . PHE A 1 86 ? -14.548 3.890 7.893 1.00 91.31 86 PHE A N 1
ATOM 643 C CA . PHE A 1 86 ? -15.123 3.165 6.762 1.00 91.31 86 PHE A CA 1
ATOM 644 C C . PHE A 1 86 ? -14.736 3.787 5.414 1.00 91.31 86 PHE A C 1
ATOM 646 O O . PHE A 1 86 ? -14.299 3.069 4.522 1.00 91.31 86 PHE A O 1
ATOM 653 N N . ILE A 1 87 ? -14.817 5.116 5.285 1.00 94.94 87 ILE A N 1
ATOM 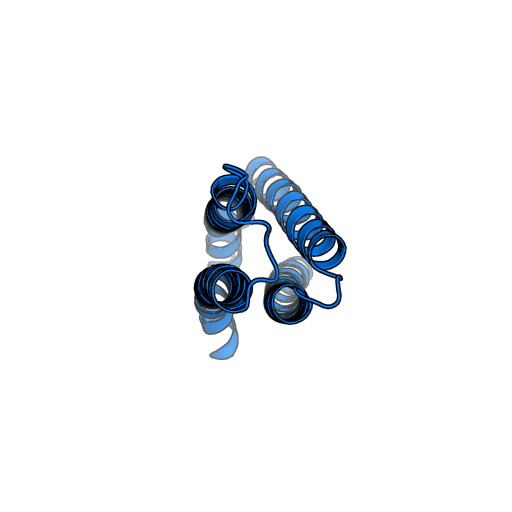654 C CA . ILE A 1 87 ? -14.405 5.839 4.071 1.00 94.94 87 ILE A CA 1
ATOM 655 C C . ILE A 1 87 ? -12.913 5.629 3.808 1.00 94.94 87 ILE A C 1
ATOM 657 O O . ILE A 1 87 ? -12.533 5.219 2.714 1.00 94.94 87 ILE A O 1
ATOM 661 N N . SER A 1 88 ? -12.075 5.827 4.830 1.00 95.19 88 SER A N 1
ATOM 662 C CA . SER A 1 88 ? -10.634 5.546 4.735 1.00 95.19 88 SER A CA 1
ATOM 663 C C . SER A 1 88 ? -10.395 4.083 4.357 1.00 95.19 88 SER A C 1
ATOM 665 O O . SER A 1 88 ? -9.485 3.763 3.598 1.00 95.19 88 SER A O 1
ATOM 667 N N . GLY A 1 89 ? -11.252 3.198 4.874 1.00 94.56 89 GLY A N 1
ATOM 668 C CA . GLY A 1 89 ? -11.295 1.778 4.568 1.00 94.56 89 GLY A CA 1
ATOM 669 C C . GLY A 1 89 ? -11.466 1.482 3.075 1.00 94.56 89 GLY A C 1
ATOM 670 O O . GLY A 1 89 ? -10.680 0.748 2.469 1.00 94.56 89 GLY A O 1
ATOM 671 N N . ALA A 1 90 ? -12.501 2.078 2.489 1.00 94.94 90 ALA A N 1
ATOM 672 C CA . ALA A 1 90 ? -12.850 1.928 1.085 1.00 94.94 90 ALA A CA 1
ATOM 673 C C . ALA A 1 90 ? -11.785 2.535 0.161 1.00 94.94 90 ALA A C 1
ATOM 675 O O . ALA A 1 90 ? -11.393 1.897 -0.812 1.00 94.94 90 ALA A O 1
ATOM 676 N N . ILE A 1 91 ? -11.260 3.720 0.495 1.00 96.81 91 ILE A N 1
ATOM 677 C CA . ILE A 1 91 ? -10.207 4.379 -0.293 1.00 96.81 91 ILE A CA 1
ATOM 678 C C . ILE A 1 91 ? -8.957 3.498 -0.365 1.00 96.81 91 ILE A C 1
ATOM 680 O O . ILE A 1 91 ? -8.438 3.265 -1.454 1.00 96.81 91 ILE A O 1
ATOM 684 N N . SER A 1 92 ? -8.492 2.957 0.768 1.00 97.00 92 SER A N 1
ATOM 685 C CA . SER A 1 92 ? -7.333 2.055 0.767 1.00 97.00 92 SER A CA 1
ATOM 686 C C . SER A 1 92 ? -7.570 0.800 -0.069 1.00 97.00 92 SER A C 1
ATOM 688 O O . SER A 1 92 ? -6.674 0.387 -0.797 1.00 97.00 92 SER A O 1
ATOM 690 N N . PHE A 1 93 ? -8.766 0.208 0.005 1.00 96.31 93 PHE A N 1
ATOM 691 C CA . PHE A 1 93 ? -9.116 -0.959 -0.806 1.00 96.31 93 PHE A CA 1
ATOM 692 C C . PHE A 1 93 ? -9.059 -0.643 -2.306 1.00 96.31 93 PHE A C 1
ATOM 694 O O . PHE A 1 93 ? -8.426 -1.379 -3.057 1.00 96.31 93 PHE A O 1
ATOM 701 N N . LEU A 1 94 ? -9.679 0.462 -2.732 1.00 97.75 94 LEU A N 1
ATOM 702 C CA . LEU A 1 94 ? -9.707 0.865 -4.139 1.00 97.75 94 LEU A CA 1
ATOM 703 C C . LEU A 1 94 ? -8.304 1.170 -4.666 1.00 97.75 94 LEU A C 1
ATOM 705 O O . LEU A 1 94 ? -7.965 0.748 -5.765 1.00 97.75 94 LEU A O 1
ATOM 709 N N . LEU A 1 95 ? -7.471 1.842 -3.867 1.00 97.19 95 LEU A N 1
ATOM 710 C CA . LEU A 1 95 ? -6.077 2.107 -4.224 1.00 97.19 95 LEU A CA 1
ATOM 711 C C . LEU A 1 95 ? -5.264 0.825 -4.370 1.00 97.19 95 LEU A C 1
ATOM 713 O O . LEU A 1 95 ? -4.501 0.703 -5.322 1.00 97.19 95 LEU A O 1
ATOM 717 N N . LEU A 1 96 ? -5.420 -0.132 -3.455 1.00 97.50 96 LEU A N 1
ATOM 718 C CA . LEU A 1 96 ? -4.735 -1.420 -3.545 1.00 97.50 96 LEU A CA 1
ATOM 719 C C . LEU A 1 96 ? -5.175 -2.202 -4.786 1.00 97.50 96 LEU A C 1
ATOM 721 O O . LEU A 1 96 ? -4.319 -2.646 -5.542 1.00 97.50 96 LEU A O 1
ATOM 725 N N . ALA A 1 97 ? -6.482 -2.317 -5.032 1.00 97.38 97 ALA A N 1
ATOM 726 C CA . ALA A 1 97 ? -7.008 -3.007 -6.209 1.00 97.38 97 ALA A CA 1
ATOM 727 C C . ALA A 1 97 ? -6.555 -2.336 -7.516 1.00 97.38 97 ALA A C 1
ATOM 729 O O . ALA A 1 97 ? -6.039 -3.009 -8.402 1.00 97.38 97 ALA A O 1
ATOM 730 N N . GLY A 1 98 ? -6.672 -1.007 -7.598 1.00 96.38 98 GLY A N 1
ATOM 731 C CA . GLY A 1 98 ? -6.229 -0.238 -8.759 1.00 96.38 98 GLY A CA 1
ATOM 732 C C . GLY A 1 98 ? -4.719 -0.312 -8.981 1.00 96.38 98 GLY A C 1
ATOM 733 O O . GLY A 1 98 ? -4.276 -0.354 -10.121 1.00 96.38 98 GLY A O 1
ATOM 734 N N . SER A 1 99 ? -3.919 -0.393 -7.913 1.00 96.00 99 SER A N 1
ATOM 735 C CA . SER A 1 99 ? -2.465 -0.562 -8.040 1.00 96.00 99 SER A CA 1
ATOM 736 C C . SER A 1 99 ? -2.106 -1.957 -8.551 1.00 96.00 99 SER A C 1
ATOM 738 O O . SER A 1 99 ? -1.218 -2.080 -9.384 1.00 96.00 99 SER A O 1
ATOM 740 N N . ILE A 1 100 ? -2.789 -3.007 -8.081 1.00 97.06 100 ILE A N 1
ATOM 741 C CA . ILE A 1 100 ? -2.578 -4.372 -8.586 1.00 97.06 100 ILE A CA 1
ATOM 742 C C . ILE A 1 100 ? -2.865 -4.422 -10.086 1.00 97.06 100 ILE A C 1
ATOM 744 O O . ILE A 1 100 ? -2.017 -4.899 -10.828 1.00 97.06 100 ILE A O 1
ATOM 748 N N . ASP A 1 101 ? -4.017 -3.897 -10.509 1.00 96.56 101 ASP A N 1
ATOM 749 C CA . ASP A 1 101 ? -4.436 -3.872 -11.914 1.00 96.56 101 ASP A CA 1
ATOM 750 C C . ASP A 1 101 ? -3.464 -3.067 -12.788 1.00 96.56 101 ASP A C 1
ATOM 752 O O . ASP A 1 101 ? -2.956 -3.570 -13.788 1.00 96.56 101 ASP A O 1
ATOM 756 N N . TYR A 1 102 ? -3.102 -1.856 -12.352 1.00 92.75 102 TYR A N 1
ATOM 757 C CA . TYR A 1 102 ? -2.179 -0.983 -13.078 1.00 92.75 102 TYR A CA 1
ATOM 758 C C . TYR A 1 102 ? -0.804 -1.625 -13.310 1.00 92.75 102 TYR A C 1
ATOM 760 O O . TYR A 1 102 ? -0.222 -1.487 -14.385 1.00 92.75 102 TYR A O 1
ATOM 768 N N . TRP A 1 103 ? -0.279 -2.337 -12.311 1.00 94.00 103 TRP A N 1
ATOM 769 C CA . TRP A 1 103 ? 1.031 -2.984 -12.392 1.00 94.00 103 TRP A CA 1
ATOM 770 C C . TRP A 1 103 ? 0.982 -4.410 -12.951 1.00 94.00 103 TRP A C 1
ATOM 772 O O . TRP A 1 103 ? 2.021 -5.070 -13.013 1.00 94.00 103 TRP A O 1
ATOM 782 N N . TYR A 1 104 ? -0.190 -4.908 -13.358 1.00 92.69 104 TYR A N 1
ATOM 783 C CA . TYR A 1 104 ? -0.357 -6.254 -13.906 1.00 92.69 104 TYR A CA 1
ATOM 784 C C . TYR A 1 104 ? 0.094 -6.330 -15.375 1.00 92.69 104 TYR A C 1
ATOM 786 O O . TYR A 1 104 ? -0.662 -6.667 -16.283 1.00 92.69 104 TYR A O 1
ATOM 794 N N . MET A 1 105 ? 1.361 -5.997 -15.608 1.00 87.62 105 MET A N 1
ATOM 795 C CA . MET A 1 105 ? 2.040 -6.059 -16.901 1.00 87.62 105 MET A CA 1
ATOM 796 C C . MET A 1 105 ? 3.315 -6.905 -16.771 1.00 87.62 105 MET A C 1
ATOM 798 O O . MET A 1 105 ? 3.874 -6.963 -15.673 1.00 87.62 105 MET A O 1
ATOM 802 N N . PRO A 1 106 ? 3.802 -7.560 -17.845 1.00 85.81 106 PRO A N 1
ATOM 803 C CA . PRO A 1 106 ? 4.928 -8.497 -17.765 1.00 85.81 106 PRO A CA 1
ATOM 804 C C . PRO A 1 106 ? 6.167 -7.926 -17.068 1.00 85.81 106 PRO A C 1
ATOM 806 O O . PRO A 1 106 ? 6.718 -8.567 -16.175 1.00 85.81 106 PRO A O 1
ATOM 809 N N . ASP A 1 107 ? 6.542 -6.692 -17.399 1.00 86.38 107 ASP A N 1
ATOM 810 C CA . ASP A 1 107 ? 7.741 -6.057 -16.850 1.00 86.38 107 ASP A CA 1
ATOM 811 C C . ASP A 1 107 ? 7.549 -5.556 -15.407 1.00 86.38 107 ASP A C 1
ATOM 813 O O . ASP A 1 107 ? 8.517 -5.351 -14.679 1.00 86.38 107 ASP A O 1
ATOM 817 N N . HIS A 1 108 ? 6.307 -5.399 -14.938 1.00 88.19 108 HIS A N 1
ATOM 818 C CA . HIS A 1 108 ? 5.983 -4.845 -13.613 1.00 88.19 108 HIS A CA 1
ATOM 819 C C . HIS A 1 108 ? 5.278 -5.829 -12.687 1.00 88.19 108 HIS A C 1
ATOM 821 O O . HIS A 1 108 ? 4.883 -5.459 -11.581 1.00 88.19 108 HIS A O 1
ATOM 827 N N . ILE A 1 109 ? 5.171 -7.096 -13.088 1.00 91.69 109 ILE A N 1
ATOM 828 C CA . ILE A 1 109 ? 4.397 -8.116 -12.376 1.00 91.69 109 ILE A CA 1
ATOM 829 C C . ILE A 1 109 ? 4.838 -8.287 -10.917 1.00 91.69 109 ILE A C 1
ATOM 831 O O . ILE A 1 109 ? 4.019 -8.532 -10.032 1.00 91.69 109 ILE A O 1
ATOM 835 N N . ILE A 1 110 ? 6.129 -8.087 -10.639 1.00 92.50 110 ILE A N 1
ATOM 836 C CA . ILE A 1 110 ? 6.684 -8.113 -9.281 1.00 92.50 110 ILE A CA 1
ATOM 837 C C . ILE A 1 110 ? 6.012 -7.044 -8.408 1.00 92.50 110 ILE A C 1
ATOM 839 O O . I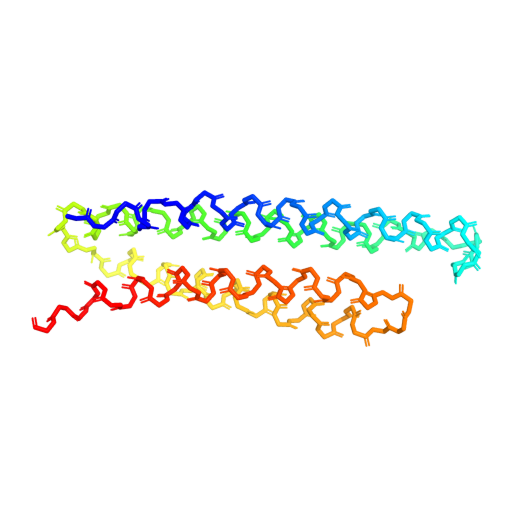LE A 1 110 ? 5.629 -7.329 -7.275 1.00 92.50 110 ILE A O 1
ATOM 843 N N . ILE A 1 111 ? 5.791 -5.840 -8.941 1.00 94.19 111 ILE A N 1
ATOM 844 C CA . ILE A 1 111 ? 5.127 -4.739 -8.235 1.00 94.19 111 ILE A CA 1
ATOM 845 C C . ILE A 1 111 ? 3.682 -5.131 -7.889 1.00 94.19 111 ILE A C 1
ATOM 847 O O . ILE A 1 111 ? 3.263 -4.981 -6.738 1.00 94.19 111 ILE A O 1
ATOM 851 N N . ALA A 1 112 ? 2.943 -5.713 -8.841 1.00 95.38 112 ALA A N 1
ATOM 852 C CA . ALA A 1 112 ? 1.581 -6.200 -8.611 1.00 95.38 112 ALA A CA 1
ATOM 853 C C . ALA A 1 112 ? 1.517 -7.298 -7.530 1.00 95.38 112 ALA A C 1
ATOM 855 O O . ALA A 1 112 ? 0.608 -7.298 -6.692 1.00 95.38 112 ALA A O 1
ATOM 856 N N . LEU A 1 113 ? 2.502 -8.203 -7.485 1.00 96.31 113 LEU A N 1
ATOM 857 C CA . LEU A 1 113 ? 2.602 -9.224 -6.436 1.00 96.31 113 LEU A CA 1
ATOM 858 C C . LEU A 1 113 ? 2.808 -8.599 -5.050 1.00 96.31 113 LEU A C 1
ATOM 860 O O . LEU A 1 113 ? 2.108 -8.968 -4.105 1.00 96.31 113 LEU A O 1
ATOM 864 N N . PHE A 1 114 ? 3.703 -7.617 -4.913 1.00 97.25 114 PHE A N 1
ATOM 865 C CA . PHE A 1 114 ? 3.899 -6.909 -3.642 1.00 97.25 114 PHE A CA 1
ATOM 866 C C . PHE A 1 114 ? 2.634 -6.160 -3.191 1.00 97.25 114 PHE A C 1
ATOM 868 O O . PHE A 1 114 ? 2.242 -6.258 -2.021 1.00 97.25 114 PHE A O 1
ATOM 875 N N . TYR A 1 115 ? 1.933 -5.485 -4.109 1.00 97.06 115 TYR A N 1
ATOM 876 C CA . TYR A 1 115 ? 0.635 -4.880 -3.795 1.00 97.06 115 TYR A CA 1
ATOM 877 C C . TYR A 1 115 ? -0.412 -5.920 -3.383 1.00 97.06 115 TYR A C 1
ATOM 879 O O . TYR A 1 115 ? -1.184 -5.660 -2.461 1.00 97.06 115 TYR A O 1
ATOM 887 N N . SER A 1 116 ? -0.396 -7.117 -3.972 1.00 96.88 116 SER A N 1
ATOM 888 C CA . SER A 1 116 ? -1.281 -8.224 -3.587 1.00 96.88 116 SER A CA 1
ATOM 889 C C . SER A 1 116 ? -1.003 -8.714 -2.161 1.00 96.88 116 SER A C 1
ATOM 891 O O . SER A 1 116 ? -1.934 -8.878 -1.369 1.00 96.88 116 SER A O 1
ATOM 893 N N . PHE A 1 117 ? 0.269 -8.871 -1.773 1.00 96.06 117 PHE A N 1
ATOM 894 C CA . PHE A 1 117 ? 0.641 -9.198 -0.389 1.00 96.06 117 PHE A CA 1
ATOM 895 C C . PHE A 1 117 ? 0.202 -8.117 0.601 1.00 96.06 117 PHE A C 1
ATOM 897 O O . PHE A 1 117 ? -0.367 -8.422 1.655 1.00 96.06 117 PHE A O 1
ATOM 904 N N . THR A 1 118 ? 0.401 -6.849 0.245 1.00 96.25 118 THR A N 1
ATOM 905 C CA . THR A 1 118 ? -0.054 -5.716 1.058 1.00 96.25 118 THR A CA 1
ATOM 906 C C . THR A 1 118 ? -1.574 -5.679 1.173 1.00 96.25 118 THR A C 1
ATOM 908 O O . THR A 1 118 ? -2.098 -5.448 2.265 1.00 96.25 118 THR A O 1
ATOM 911 N N . ALA A 1 119 ? -2.296 -5.988 0.093 1.00 96.44 119 ALA A N 1
ATOM 912 C CA . ALA A 1 119 ? -3.746 -6.094 0.103 1.00 96.44 119 ALA A CA 1
ATOM 913 C C . ALA A 1 119 ? -4.228 -7.208 1.036 1.00 96.44 119 ALA A C 1
ATOM 915 O O . ALA A 1 119 ? -5.122 -6.976 1.845 1.00 96.44 119 ALA A O 1
ATOM 916 N N . MET A 1 120 ? -3.599 -8.386 1.021 1.00 95.00 120 MET A N 1
ATOM 917 C CA . MET A 1 120 ? -3.937 -9.466 1.958 1.00 95.00 120 MET A CA 1
ATOM 918 C C . MET A 1 120 ? -3.742 -9.053 3.423 1.00 95.00 120 MET A C 1
ATOM 920 O O . MET A 1 120 ? -4.624 -9.283 4.255 1.00 95.00 120 MET A O 1
ATOM 924 N N . ALA A 1 121 ? -2.626 -8.394 3.749 1.00 93.38 121 ALA A N 1
ATOM 925 C CA . ALA A 1 121 ? -2.394 -7.872 5.096 1.00 93.38 121 ALA A CA 1
ATOM 926 C C . ALA A 1 121 ? -3.437 -6.817 5.491 1.00 93.38 121 ALA A C 1
ATOM 928 O O . ALA A 1 121 ? -3.929 -6.811 6.624 1.00 93.38 121 ALA A O 1
ATOM 929 N N . TYR A 1 122 ? -3.826 -5.966 4.543 1.00 94.12 122 TYR A N 1
ATOM 930 C CA . TYR A 1 122 ? -4.893 -4.996 4.727 1.00 94.12 122 TYR A CA 1
ATOM 931 C C . TYR A 1 122 ? -6.251 -5.660 4.995 1.00 94.12 122 TYR A C 1
ATOM 933 O O . TYR A 1 122 ? -6.937 -5.294 5.951 1.00 94.12 122 TYR A O 1
ATOM 941 N N . PHE A 1 123 ? -6.634 -6.679 4.222 1.00 93.44 123 PHE A N 1
ATOM 942 C CA . PHE A 1 123 ? -7.865 -7.437 4.458 1.00 93.44 123 PHE A CA 1
ATOM 943 C C . PHE A 1 123 ? -7.872 -8.095 5.833 1.00 93.44 123 PHE A C 1
ATOM 945 O O . PHE A 1 123 ? -8.862 -7.989 6.558 1.00 93.44 123 PHE A O 1
ATOM 952 N N . ALA A 1 124 ? -6.763 -8.721 6.233 1.00 91.25 1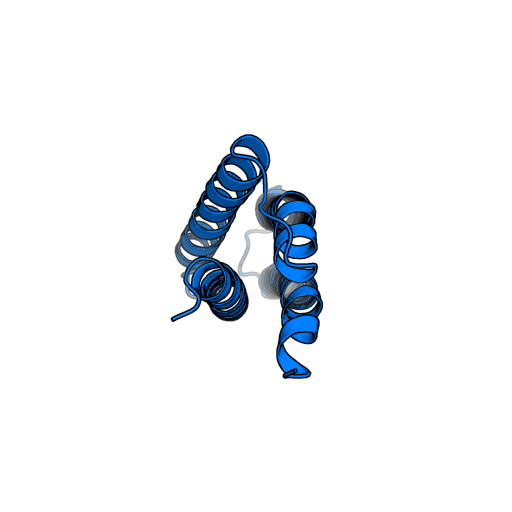24 ALA A N 1
ATOM 953 C CA . ALA A 1 124 ? -6.631 -9.295 7.566 1.00 91.25 124 ALA A CA 1
ATOM 954 C C . ALA A 1 124 ? -6.856 -8.231 8.657 1.00 91.25 124 ALA A C 1
ATOM 956 O O . ALA A 1 124 ? -7.568 -8.474 9.638 1.00 91.25 124 ALA A O 1
ATOM 957 N N . LEU A 1 125 ? -6.319 -7.024 8.456 1.00 89.62 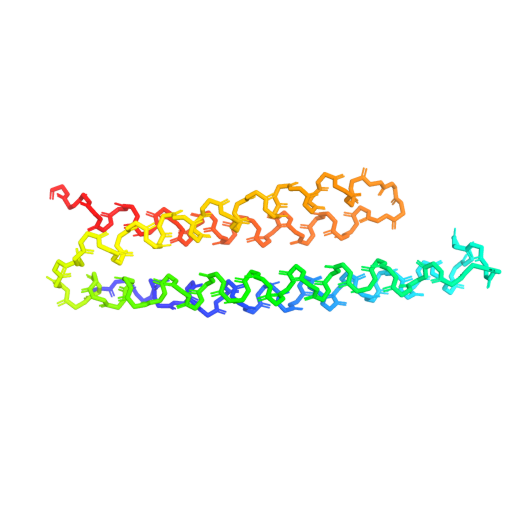125 LEU A N 1
ATOM 958 C CA . LEU A 1 125 ? -6.505 -5.883 9.348 1.00 89.62 125 LEU A CA 1
ATOM 959 C C . LEU A 1 125 ? -7.965 -5.374 9.382 1.00 89.62 125 LEU A C 1
ATOM 961 O O . LEU A 1 125 ? -8.446 -4.973 10.450 1.00 89.62 125 LEU A O 1
ATOM 965 N N . GLN A 1 126 ? -8.688 -5.389 8.257 1.00 91.19 126 GLN A N 1
ATOM 966 C CA . GLN A 1 126 ? -10.106 -5.002 8.192 1.00 91.19 126 GLN A CA 1
ATOM 967 C C . GLN A 1 126 ? -11.031 -6.046 8.824 1.00 91.19 126 GLN A C 1
ATOM 969 O O . GLN A 1 126 ? -11.921 -5.694 9.597 1.00 91.19 126 GLN A O 1
ATOM 974 N N . ILE A 1 127 ? -10.786 -7.337 8.591 1.00 88.38 127 ILE A N 1
ATOM 975 C CA . ILE A 1 127 ? -11.566 -8.423 9.204 1.00 88.38 127 ILE A CA 1
ATOM 976 C C . ILE A 1 127 ? -11.468 -8.361 10.732 1.00 88.38 127 ILE A C 1
ATOM 978 O O . ILE A 1 127 ? -12.468 -8.547 11.428 1.00 88.38 127 ILE A O 1
ATOM 982 N N . GLN A 1 128 ? -10.287 -8.056 11.280 1.00 82.62 128 GLN A N 1
ATOM 983 C CA . GLN A 1 128 ? -10.133 -7.866 12.725 1.00 82.62 128 GLN A CA 1
ATOM 984 C C . GLN A 1 128 ? -10.972 -6.704 13.267 1.00 82.62 128 GLN A C 1
ATOM 986 O O . GLN A 1 128 ? -11.488 -6.799 14.381 1.00 82.62 128 GLN A O 1
ATOM 991 N N . LEU A 1 129 ? -11.119 -5.626 12.494 1.00 78.94 129 LEU A N 1
ATOM 992 C CA . LEU A 1 129 ? -11.958 -4.494 12.874 1.00 78.94 129 LEU A CA 1
ATOM 993 C C . LEU A 1 129 ? -13.437 -4.897 12.915 1.00 78.94 129 LEU A C 1
ATOM 995 O O . LEU A 1 129 ? -14.115 -4.637 13.905 1.00 78.94 129 LEU A O 1
ATOM 999 N N . LEU A 1 130 ? -13.904 -5.598 11.878 1.00 78.81 130 LEU A N 1
ATOM 1000 C CA . LEU A 1 130 ? -15.293 -6.047 11.749 1.00 78.81 130 LEU A CA 1
ATOM 1001 C C . LEU A 1 130 ? -15.695 -7.041 12.843 1.00 78.81 130 LEU A C 1
ATOM 1003 O O . LEU A 1 130 ? -16.746 -6.877 13.458 1.00 78.81 130 LEU A O 1
ATOM 1007 N N . LYS A 1 131 ? -14.836 -8.022 13.156 1.00 75.12 131 LYS A N 1
ATOM 1008 C CA . LYS A 1 131 ? -15.087 -8.987 14.245 1.00 75.12 131 LYS A CA 1
ATOM 1009 C C . LYS A 1 131 ? -15.268 -8.309 15.602 1.00 75.12 131 LYS A C 1
ATOM 1011 O O . LYS A 1 131 ? -15.994 -8.808 16.449 1.00 75.12 131 LYS A O 1
ATOM 1016 N N . LYS A 1 132 ? -14.618 -7.166 15.820 1.00 66.31 132 LYS A N 1
ATOM 1017 C CA . LYS A 1 132 ? -14.749 -6.402 17.065 1.00 66.31 132 LYS A CA 1
ATOM 1018 C C . LYS A 1 132 ? -16.037 -5.585 17.138 1.00 66.31 132 LYS A C 1
ATOM 1020 O O . LYS A 1 132 ? -16.433 -5.174 18.222 1.00 66.31 132 LYS A O 1
ATOM 1025 N N . HIS A 1 133 ? -16.669 -5.347 15.992 1.00 58.06 133 HIS A N 1
ATOM 1026 C CA . HIS A 1 133 ? -17.943 -4.641 15.875 1.00 58.06 133 HIS A CA 1
ATOM 1027 C C . HIS A 1 133 ? -19.150 -5.541 16.174 1.00 58.06 133 HIS A C 1
ATOM 1029 O O . HIS A 1 133 ? -20.211 -5.026 16.511 1.00 58.06 133 HIS A O 1
ATOM 1035 N N . HIS A 1 134 ? -18.970 -6.863 16.092 1.00 52.97 134 HIS A N 1
ATOM 1036 C CA . HIS A 1 134 ? -19.979 -7.884 16.381 1.00 52.97 134 HIS A CA 1
ATOM 1037 C C . HIS A 1 134 ? -19.397 -8.960 17.316 1.00 52.97 134 HIS A C 1
ATOM 1039 O O . HIS A 1 134 ? -19.042 -10.043 16.845 1.00 52.97 134 HIS A O 1
ATOM 1045 N N . PRO A 1 135 ? -19.232 -8.676 18.624 1.00 50.97 135 PRO A N 1
ATOM 1046 C CA . PRO A 1 135 ? -18.999 -9.746 19.585 1.00 50.97 135 PRO A CA 1
ATOM 1047 C C . PRO A 1 135 ? -20.248 -10.638 19.603 1.00 50.97 135 PRO A C 1
ATOM 1049 O O . PRO A 1 135 ? -21.350 -10.137 19.822 1.00 50.97 135 PRO A O 1
ATOM 1052 N N . ALA A 1 136 ? -20.064 -11.917 19.270 1.00 43.22 136 ALA A N 1
ATOM 1053 C CA . ALA A 1 136 ? -21.086 -12.946 19.441 1.00 43.22 136 ALA A CA 1
ATOM 1054 C C . ALA A 1 136 ? -21.443 -13.119 20.922 1.00 43.22 136 ALA A C 1
ATOM 1056 O O . ALA A 1 136 ? -20.526 -12.934 21.761 1.00 43.22 136 ALA A O 1
#